Protein AF-A0A9Q1CKL7-F1 (afdb_monomer_lite)

Structure (mmCIF, N/CA/C/O backbone):
data_AF-A0A9Q1CKL7-F1
#
_entry.id   AF-A0A9Q1CKL7-F1
#
loop_
_atom_site.group_PDB
_atom_site.id
_atom_site.type_symbol
_atom_site.label_atom_id
_atom_site.label_alt_id
_atom_site.label_comp_id
_atom_site.label_asym_id
_atom_site.label_entity_id
_atom_site.label_seq_id
_atom_site.pdbx_PDB_ins_code
_atom_site.Cartn_x
_atom_site.Cartn_y
_atom_site.Cartn_z
_atom_site.occupancy
_atom_site.B_iso_or_equiv
_atom_site.auth_seq_id
_atom_site.auth_comp_id
_atom_site.auth_asym_id
_atom_site.auth_atom_id
_atom_site.pdbx_PDB_model_num
ATOM 1 N N . MET A 1 1 ? 10.163 -14.194 -20.528 1.00 46.97 1 MET A N 1
ATOM 2 C CA . MET A 1 1 ? 10.206 -13.989 -19.065 1.00 46.97 1 MET A CA 1
ATOM 3 C C . MET A 1 1 ? 10.155 -12.482 -18.848 1.00 46.97 1 MET A C 1
ATOM 5 O O . MET A 1 1 ? 11.165 -11.825 -19.033 1.00 46.97 1 MET A O 1
ATOM 9 N N . THR A 1 2 ? 8.957 -11.922 -18.669 1.00 63.88 2 THR A N 1
ATOM 10 C CA . THR A 1 2 ? 8.678 -10.473 -18.825 1.00 63.88 2 THR A CA 1
ATOM 11 C C . THR A 1 2 ? 8.269 -9.778 -17.527 1.00 63.88 2 THR A C 1
ATOM 13 O O . THR A 1 2 ? 7.962 -8.591 -17.545 1.00 63.88 2 THR A O 1
ATOM 16 N N . SER A 1 3 ? 8.278 -10.488 -16.398 1.00 65.88 3 SER A N 1
ATOM 17 C CA . SER A 1 3 ? 7.918 -9.925 -15.096 1.00 65.88 3 SER A CA 1
ATOM 18 C C . SER A 1 3 ? 8.872 -10.436 -14.025 1.00 65.88 3 SER A C 1
ATOM 20 O O . SER A 1 3 ? 9.191 -11.626 -13.987 1.00 65.88 3 SER A O 1
ATOM 22 N N . HIS A 1 4 ? 9.329 -9.530 -13.165 1.00 68.62 4 HIS A N 1
ATOM 23 C CA . HIS A 1 4 ? 10.054 -9.878 -11.949 1.00 68.62 4 HIS A CA 1
ATOM 24 C C . HIS A 1 4 ? 9.047 -10.274 -10.865 1.00 68.62 4 HIS A C 1
ATOM 26 O O . HIS A 1 4 ? 8.017 -9.620 -10.708 1.00 68.62 4 HIS A O 1
ATOM 32 N N . LEU A 1 5 ? 9.326 -11.355 -10.135 1.00 73.75 5 LEU A N 1
ATOM 33 C CA . LEU A 1 5 ? 8.457 -11.812 -9.052 1.00 73.75 5 LEU A CA 1
ATOM 34 C C . LEU A 1 5 ? 8.538 -10.832 -7.875 1.00 73.75 5 LEU A C 1
ATOM 36 O O . LEU A 1 5 ? 9.611 -10.591 -7.317 1.00 73.75 5 LEU A O 1
ATOM 40 N N . PHE A 1 6 ? 7.396 -10.277 -7.483 1.00 76.88 6 PHE A N 1
ATOM 41 C CA . PHE A 1 6 ? 7.272 -9.519 -6.242 1.00 76.88 6 PHE A CA 1
ATOM 42 C C . PHE A 1 6 ? 7.544 -10.461 -5.055 1.00 76.88 6 PHE A C 1
ATOM 44 O O . PHE A 1 6 ? 6.979 -11.550 -5.014 1.00 76.88 6 PHE A O 1
ATOM 51 N N . GLY A 1 7 ? 8.480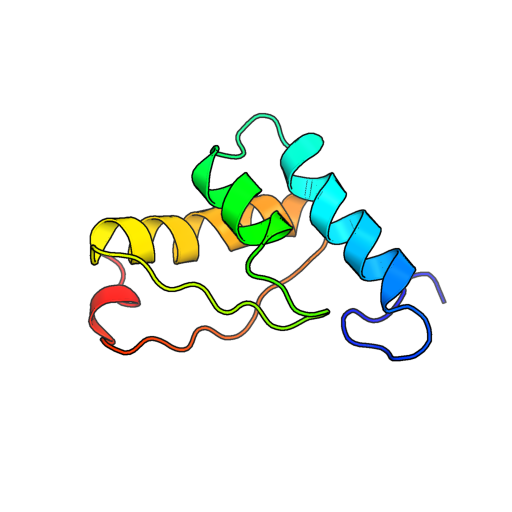 -10.096 -4.172 1.00 75.50 7 GLY A N 1
ATOM 52 C CA . GLY A 1 7 ? 8.972 -10.967 -3.087 1.00 75.50 7 GLY A CA 1
ATOM 53 C C .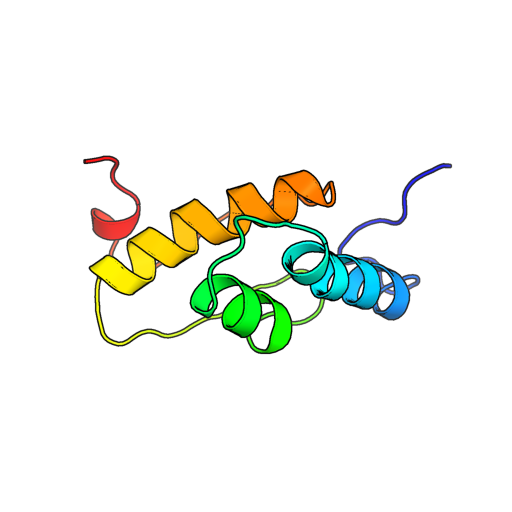 GLY A 1 7 ? 10.156 -11.881 -3.443 1.00 75.50 7 GLY A C 1
ATOM 54 O O . GLY A 1 7 ? 10.675 -12.603 -2.595 1.00 75.50 7 GLY A O 1
ATOM 55 N N . GLY A 1 8 ? 10.652 -11.853 -4.687 1.00 77.56 8 GLY A N 1
ATOM 56 C CA . GLY A 1 8 ? 11.834 -12.625 -5.084 1.00 77.56 8 GLY A CA 1
ATOM 57 C C . GLY A 1 8 ? 13.157 -12.016 -4.592 1.00 77.56 8 GLY A C 1
ATOM 58 O O . GLY A 1 8 ? 13.419 -10.831 -4.809 1.00 77.56 8 GLY A O 1
ATOM 59 N N . ILE A 1 9 ? 14.045 -12.844 -4.024 1.00 74.88 9 ILE A N 1
ATOM 60 C CA . ILE A 1 9 ? 15.372 -12.431 -3.508 1.00 74.88 9 ILE A CA 1
ATOM 61 C C . ILE A 1 9 ? 16.206 -11.711 -4.583 1.00 74.88 9 ILE A C 1
ATOM 63 O O . ILE A 1 9 ? 16.871 -10.718 -4.299 1.00 74.88 9 ILE A O 1
ATOM 67 N N . TRP A 1 10 ? 16.142 -12.174 -5.834 1.00 74.56 10 TRP A N 1
ATOM 68 C CA . TRP A 1 10 ? 16.974 -11.676 -6.939 1.00 74.56 10 TRP A CA 1
ATOM 69 C C . TRP A 1 10 ? 16.532 -10.325 -7.522 1.00 74.56 10 TRP A C 1
ATOM 71 O O . TRP A 1 10 ? 17.212 -9.784 -8.389 1.00 74.56 10 TRP A O 1
ATOM 81 N N . CYS A 1 11 ? 15.396 -9.782 -7.082 1.00 74.56 11 CYS A N 1
ATOM 82 C CA . CYS A 1 11 ? 14.823 -8.546 -7.623 1.00 74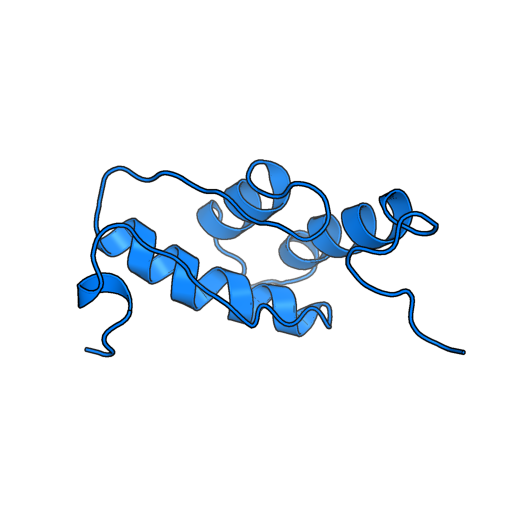.56 11 CYS A CA 1
ATOM 83 C C . CYS A 1 11 ? 14.197 -7.640 -6.556 1.00 74.56 11 CYS A C 1
ATOM 85 O O . CYS A 1 11 ? 13.449 -6.723 -6.895 1.00 74.56 11 CYS A O 1
ATOM 87 N N . SER A 1 12 ? 14.514 -7.857 -5.277 1.00 79.31 12 SER A N 1
ATOM 88 C CA . SER A 1 12 ? 13.930 -7.110 -4.156 1.00 79.31 12 SER A CA 1
ATOM 89 C C . SER A 1 12 ? 14.078 -5.591 -4.312 1.00 79.31 12 SER A C 1
ATOM 91 O O . SER A 1 12 ? 13.118 -4.856 -4.087 1.00 79.31 12 SER A O 1
ATOM 93 N N . SER A 1 13 ? 15.233 -5.109 -4.781 1.00 84.00 13 SER A N 1
ATOM 94 C CA . SER A 1 13 ? 15.498 -3.681 -5.000 1.00 84.00 13 SER A CA 1
ATOM 95 C C . SER A 1 13 ? 14.683 -3.081 -6.151 1.00 84.00 13 SER A C 1
ATOM 97 O O . SER A 1 13 ? 14.069 -2.028 -5.974 1.00 84.00 13 SER A O 1
ATOM 99 N N . SER A 1 14 ? 14.636 -3.754 -7.306 1.00 88.31 14 SER A N 1
ATOM 100 C CA . SER A 1 14 ? 13.887 -3.298 -8.485 1.00 88.31 14 SER A CA 1
ATOM 101 C C . SER A 1 14 ? 12.383 -3.270 -8.211 1.00 88.31 14 SER A C 1
ATOM 103 O O . SER A 1 14 ? 11.734 -2.246 -8.429 1.00 88.31 14 SER A O 1
ATOM 105 N N . SER A 1 15 ? 11.848 -4.344 -7.626 1.00 89.06 15 SER A N 1
ATOM 106 C CA . SER A 1 15 ? 10.439 -4.435 -7.244 1.00 89.06 15 SER A CA 1
ATOM 107 C C . SER A 1 15 ? 10.059 -3.384 -6.196 1.00 89.06 15 SER A C 1
ATOM 109 O O . SER A 1 15 ? 9.033 -2.725 -6.338 1.00 89.06 15 SER A O 1
ATOM 111 N N . SER A 1 16 ? 10.912 -3.147 -5.191 1.00 90.12 16 SER A N 1
ATOM 112 C CA . SER A 1 16 ? 10.675 -2.107 -4.174 1.00 90.12 16 SER A CA 1
ATOM 113 C C . SER A 1 16 ? 10.746 -0.687 -4.742 1.00 90.12 16 SER A C 1
ATOM 115 O O . SER A 1 16 ? 10.092 0.223 -4.232 1.00 90.12 16 SER A O 1
ATOM 117 N N . PHE A 1 17 ? 11.564 -0.455 -5.773 1.00 91.31 17 PHE A N 1
ATOM 118 C CA . PHE A 1 17 ? 11.597 0.829 -6.472 1.00 91.31 17 PHE A CA 1
ATOM 119 C C . PHE A 1 17 ? 10.302 1.056 -7.259 1.00 91.31 17 PHE A C 1
ATOM 121 O O . PHE A 1 17 ? 9.663 2.091 -7.083 1.00 91.31 17 PHE A O 1
ATOM 128 N N . ALA A 1 18 ? 9.881 0.075 -8.063 1.00 93.00 18 ALA A N 1
ATOM 129 C CA . ALA A 1 18 ? 8.637 0.148 -8.827 1.00 93.00 18 ALA A CA 1
ATOM 130 C C . ALA A 1 18 ? 7.405 0.310 -7.913 1.00 93.00 18 ALA A C 1
ATOM 132 O O . ALA A 1 18 ? 6.545 1.154 -8.176 1.00 93.00 18 ALA A O 1
ATOM 133 N N . LEU A 1 19 ? 7.366 -0.410 -6.786 1.00 94.12 19 LEU A N 1
ATOM 134 C CA . LEU A 1 19 ? 6.324 -0.265 -5.768 1.00 94.12 19 LEU A CA 1
ATOM 135 C C . LEU A 1 19 ? 6.254 1.175 -5.244 1.00 94.12 19 LEU A C 1
ATOM 137 O O . LEU A 1 19 ? 5.195 1.794 -5.287 1.00 94.12 19 LEU A O 1
ATOM 141 N N . ARG A 1 20 ? 7.388 1.744 -4.815 1.00 94.38 20 ARG A N 1
ATOM 142 C CA . ARG A 1 20 ? 7.446 3.119 -4.285 1.00 94.38 20 ARG A CA 1
ATOM 143 C C . ARG A 1 20 ? 7.176 4.192 -5.334 1.00 94.38 20 ARG A C 1
ATOM 145 O O . ARG A 1 20 ? 6.697 5.269 -4.991 1.00 94.38 20 ARG A O 1
ATOM 152 N N . ARG A 1 21 ? 7.446 3.905 -6.606 1.00 95.25 21 ARG A N 1
ATOM 153 C CA . ARG A 1 21 ? 7.151 4.815 -7.714 1.00 95.25 21 ARG A CA 1
ATOM 154 C C . ARG A 1 21 ? 5.658 4.855 -8.057 1.00 95.25 21 ARG A C 1
ATOM 156 O O . ARG A 1 21 ? 5.144 5.917 -8.392 1.00 95.25 21 ARG A O 1
ATOM 163 N N . THR A 1 22 ? 4.955 3.738 -7.887 1.00 95.06 22 THR A N 1
ATOM 164 C CA . THR A 1 22 ? 3.526 3.592 -8.214 1.00 95.06 22 THR A CA 1
ATOM 165 C C . THR A 1 22 ? 2.627 4.704 -7.647 1.00 95.06 22 THR A C 1
ATOM 167 O O . THR A 1 22 ? 1.913 5.328 -8.427 1.00 95.06 22 THR A O 1
ATOM 170 N N . PRO A 1 23 ? 2.647 5.027 -6.338 1.00 95.12 23 PRO A N 1
ATOM 171 C CA . PRO A 1 23 ? 1.795 6.086 -5.797 1.00 95.12 23 PRO A CA 1
ATOM 172 C C . PRO A 1 23 ? 2.254 7.501 -6.187 1.00 95.12 23 PRO A C 1
ATOM 174 O O . PRO A 1 23 ? 1.490 8.446 -6.018 1.00 95.12 23 PRO A O 1
ATOM 177 N N . VAL A 1 24 ? 3.484 7.680 -6.686 1.00 94.50 24 VAL A N 1
ATOM 178 C CA . VAL A 1 24 ? 3.962 8.969 -7.221 1.00 94.50 24 VAL A CA 1
ATOM 179 C C . VAL A 1 24 ? 3.399 9.210 -8.621 1.00 94.50 24 VAL A C 1
ATOM 181 O O . VAL A 1 24 ? 3.011 10.333 -8.919 1.00 94.50 24 VAL A O 1
ATOM 184 N N . ASP A 1 25 ? 3.311 8.159 -9.437 1.00 94.25 25 ASP A N 1
ATOM 185 C CA . ASP A 1 25 ? 2.794 8.211 -10.813 1.00 94.25 25 ASP A CA 1
ATOM 186 C C . ASP A 1 25 ? 1.261 8.050 -10.901 1.00 94.25 25 ASP A C 1
ATOM 188 O O . ASP A 1 25 ? 0.700 8.018 -11.995 1.00 94.25 25 ASP A O 1
ATOM 192 N N . CYS A 1 26 ? 0.581 7.917 -9.759 1.00 93.44 26 CYS A N 1
ATOM 193 C CA . CYS A 1 26 ? -0.864 7.734 -9.655 1.00 93.44 26 CYS A CA 1
ATOM 194 C C . CYS A 1 26 ? -1.530 9.007 -9.106 1.00 93.44 26 CYS A C 1
ATOM 196 O O . CYS A 1 26 ? -1.441 9.296 -7.910 1.00 93.44 26 CYS A O 1
ATOM 198 N N . ASP A 1 27 ? -2.248 9.742 -9.960 1.00 90.56 27 ASP A N 1
ATOM 199 C CA . ASP A 1 27 ? -2.806 11.070 -9.639 1.00 90.56 27 ASP A CA 1
ATOM 200 C C . ASP A 1 27 ? -3.796 11.073 -8.464 1.00 90.56 27 ASP A C 1
ATOM 202 O O . ASP A 1 27 ? -3.887 12.047 -7.717 1.00 90.56 27 ASP A O 1
ATOM 206 N N . TYR A 1 28 ? -4.522 9.972 -8.264 1.00 91.38 28 TYR A N 1
ATOM 207 C CA . TYR A 1 28 ? -5.514 9.830 -7.194 1.00 91.38 28 TYR A CA 1
ATOM 208 C C . TYR A 1 28 ? -4.949 9.208 -5.904 1.00 91.38 28 TYR A C 1
ATOM 210 O O . TYR A 1 28 ? -5.705 8.915 -4.978 1.00 91.38 28 TYR A O 1
ATOM 218 N N . ALA A 1 29 ? -3.631 8.988 -5.812 1.00 93.81 29 ALA A N 1
ATOM 219 C CA . ALA A 1 29 ? -3.024 8.420 -4.612 1.00 93.81 29 ALA A CA 1
ATOM 220 C C . ALA A 1 29 ? -3.035 9.425 -3.448 1.00 93.81 29 ALA A C 1
ATOM 222 O O . ALA A 1 29 ? -2.389 10.480 -3.499 1.00 93.81 29 ALA A O 1
ATOM 223 N N . SER A 1 30 ? -3.729 9.065 -2.364 1.00 93.38 30 SER A N 1
ATOM 224 C CA . SER A 1 30 ? -3.809 9.892 -1.161 1.00 93.38 30 SER A CA 1
ATOM 225 C C . SER A 1 30 ? -2.454 9.983 -0.434 1.00 93.38 30 SER A C 1
ATOM 227 O O . SER A 1 30 ? -1.618 9.076 -0.546 1.00 93.38 30 SER A O 1
ATOM 229 N N . PRO A 1 31 ? -2.213 11.046 0.361 1.00 93.88 31 PRO A N 1
ATOM 230 C CA . PRO A 1 31 ? -0.991 11.169 1.159 1.00 93.88 31 PRO A CA 1
ATOM 231 C C . PRO A 1 31 ? -0.766 9.985 2.108 1.00 93.88 31 PRO A C 1
ATOM 233 O O . PRO A 1 31 ? 0.367 9.555 2.306 1.00 93.88 31 PRO A O 1
ATOM 236 N N . GLN A 1 32 ? -1.844 9.418 2.656 1.00 92.75 32 GLN A N 1
ATOM 237 C CA . GLN A 1 32 ? -1.779 8.259 3.547 1.00 92.75 32 GLN A CA 1
ATOM 238 C C . GLN A 1 32 ? -1.370 6.979 2.805 1.00 92.75 32 GLN A C 1
ATOM 240 O O . GLN A 1 32 ? -0.599 6.184 3.345 1.00 92.75 32 GLN A O 1
ATOM 245 N N . VAL A 1 33 ? -1.821 6.784 1.558 1.00 94.38 33 VAL A N 1
ATOM 246 C CA . VAL A 1 33 ? -1.363 5.661 0.724 1.00 94.38 33 VAL A CA 1
ATOM 247 C C . VAL A 1 33 ? 0.109 5.831 0.351 1.00 94.38 33 VAL A C 1
ATOM 249 O O . VAL A 1 33 ? 0.863 4.867 0.458 1.00 94.38 33 VAL A O 1
ATOM 252 N N . LYS A 1 34 ? 0.543 7.048 -0.008 1.00 95.38 34 LYS A N 1
ATOM 253 C CA . LYS A 1 34 ? 1.961 7.360 -0.274 1.00 95.38 34 LYS A CA 1
ATOM 254 C C . LYS A 1 34 ? 2.844 7.020 0.930 1.00 95.38 34 LYS A C 1
ATOM 256 O O . LYS A 1 34 ? 3.796 6.260 0.782 1.00 95.38 34 LYS A O 1
ATOM 261 N N . ASP A 1 35 ? 2.474 7.496 2.120 1.00 95.56 35 ASP A N 1
ATOM 262 C CA . ASP A 1 35 ? 3.190 7.205 3.371 1.00 95.56 35 ASP A CA 1
ATOM 263 C C . ASP A 1 35 ? 3.215 5.703 3.692 1.00 95.56 35 ASP A C 1
ATOM 265 O O . ASP A 1 35 ? 4.240 5.169 4.116 1.00 95.56 35 ASP A O 1
ATOM 269 N N . THR A 1 36 ? 2.105 5.001 3.449 1.00 95.44 36 THR A N 1
ATOM 270 C CA . THR A 1 36 ? 2.015 3.551 3.666 1.00 95.44 36 THR A CA 1
ATOM 271 C C . THR A 1 36 ? 2.952 2.796 2.726 1.00 95.44 36 THR A C 1
ATOM 273 O O . THR A 1 36 ? 3.758 1.995 3.188 1.00 95.44 36 THR A O 1
ATOM 276 N N . VAL A 1 37 ? 2.918 3.079 1.423 1.00 95.00 37 VAL A N 1
ATOM 277 C CA . VAL A 1 37 ? 3.796 2.416 0.445 1.00 95.00 37 VAL A CA 1
ATOM 278 C C . VAL A 1 37 ? 5.274 2.718 0.716 1.00 95.00 37 VAL A C 1
ATOM 280 O O . VAL A 1 37 ? 6.127 1.850 0.550 1.00 95.00 37 VAL A O 1
ATOM 283 N N . GLU A 1 38 ? 5.591 3.935 1.158 1.00 94.31 38 GLU A N 1
ATOM 284 C CA . GLU A 1 38 ? 6.968 4.352 1.415 1.00 94.31 38 GLU A CA 1
ATOM 285 C C . GLU A 1 38 ? 7.554 3.762 2.706 1.00 94.31 38 GLU A C 1
ATOM 287 O O . GLU A 1 38 ? 8.728 3.387 2.719 1.00 94.31 38 GLU A O 1
ATOM 292 N N . LYS A 1 39 ? 6.761 3.685 3.784 1.00 94.19 39 LYS A N 1
ATOM 293 C CA . LYS A 1 39 ? 7.268 3.392 5.139 1.00 94.19 39 LYS A CA 1
ATOM 294 C C . LYS A 1 39 ? 6.783 2.079 5.741 1.00 94.19 39 LYS A C 1
ATOM 296 O O . LYS A 1 39 ? 7.340 1.654 6.749 1.00 94.19 39 LYS A O 1
ATOM 301 N N . ALA A 1 40 ? 5.737 1.470 5.186 1.00 94.56 40 ALA A N 1
ATOM 302 C CA . ALA A 1 40 ? 5.088 0.298 5.773 1.00 94.56 40 ALA A CA 1
ATOM 303 C C . ALA A 1 40 ? 5.379 -1.010 5.028 1.00 94.56 40 ALA A C 1
ATOM 305 O O . ALA A 1 40 ? 4.989 -2.069 5.512 1.00 94.56 40 ALA A O 1
ATOM 306 N N . PHE A 1 41 ? 6.052 -0.954 3.874 1.00 92.94 41 PHE A N 1
ATOM 307 C CA . PHE A 1 41 ? 6.428 -2.143 3.115 1.00 92.94 41 PHE A CA 1
ATOM 308 C C . PHE A 1 41 ? 7.838 -2.622 3.453 1.00 92.94 41 PHE A C 1
ATOM 310 O O . PHE A 1 41 ? 8.807 -1.861 3.394 1.00 92.94 41 PHE A O 1
ATOM 317 N N . TYR A 1 42 ? 7.952 -3.917 3.721 1.00 89.38 42 TYR A N 1
ATOM 318 C CA . TYR A 1 42 ? 9.197 -4.663 3.698 1.00 89.38 42 TYR A CA 1
ATOM 319 C C . TYR A 1 42 ? 9.145 -5.660 2.541 1.00 89.38 42 TYR A C 1
ATOM 321 O O . TYR A 1 42 ? 8.516 -6.707 2.641 1.00 89.38 42 TYR A O 1
ATOM 329 N N . VAL A 1 43 ? 9.810 -5.314 1.436 1.00 86.50 43 VAL A N 1
ATOM 330 C CA . VAL A 1 43 ? 9.745 -6.062 0.170 1.00 86.50 43 VAL A CA 1
ATOM 331 C C . VAL A 1 43 ? 8.285 -6.238 -0.276 1.00 86.50 43 VAL A C 1
ATOM 333 O O . VAL A 1 43 ? 7.705 -5.283 -0.791 1.00 86.50 43 VAL A O 1
ATOM 336 N N . ASP A 1 44 ? 7.702 -7.420 -0.089 1.00 88.56 44 ASP A N 1
ATOM 337 C CA . ASP A 1 44 ? 6.343 -7.780 -0.480 1.00 88.56 44 ASP A CA 1
ATOM 338 C C . ASP A 1 44 ? 5.302 -7.706 0.641 1.00 88.56 44 ASP A C 1
ATOM 340 O O . ASP A 1 44 ? 4.105 -7.631 0.351 1.00 88.56 44 ASP A O 1
ATOM 344 N N . ASP A 1 45 ? 5.741 -7.621 1.896 1.00 90.94 45 ASP A N 1
ATOM 345 C CA . ASP A 1 45 ? 4.856 -7.534 3.053 1.00 90.94 45 ASP A CA 1
ATOM 346 C C . ASP A 1 45 ? 4.593 -6.080 3.461 1.00 90.94 45 ASP A C 1
ATOM 348 O O . ASP A 1 45 ? 5.516 -5.277 3.595 1.00 90.94 45 ASP A O 1
ATOM 352 N N . CYS A 1 46 ? 3.328 -5.744 3.725 1.00 93.88 46 CYS A N 1
ATOM 353 C CA . CYS A 1 46 ? 2.920 -4.446 4.262 1.00 93.88 46 CYS A CA 1
ATOM 354 C C . CYS A 1 46 ? 2.432 -4.587 5.703 1.00 93.88 46 CYS A C 1
ATOM 356 O O . CYS A 1 46 ? 1.454 -5.289 5.965 1.00 93.88 46 CYS A O 1
ATOM 358 N N . LEU A 1 47 ? 3.048 -3.848 6.625 1.00 94.94 47 LEU A N 1
ATOM 359 C CA . LEU A 1 47 ? 2.623 -3.767 8.018 1.00 94.94 47 LEU A CA 1
ATOM 360 C C . LEU A 1 47 ? 2.458 -2.306 8.438 1.00 94.94 47 LEU A C 1
ATOM 362 O O . LEU A 1 47 ? 3.433 -1.577 8.619 1.00 94.94 47 LEU A O 1
ATOM 366 N N . LYS A 1 48 ? 1.206 -1.883 8.632 1.00 94.50 48 LYS A N 1
ATOM 367 C CA . LYS A 1 48 ? 0.860 -0.519 9.044 1.00 94.50 48 LYS A CA 1
ATOM 368 C C . LYS A 1 48 ? -0.055 -0.532 10.260 1.00 94.50 48 LYS A C 1
ATOM 370 O O . LYS A 1 48 ? -1.121 -1.140 10.238 1.00 94.50 48 LYS A O 1
ATOM 375 N N . SER A 1 49 ? 0.346 0.209 11.286 1.00 94.06 49 SER A N 1
ATOM 376 C CA . SER A 1 49 ? -0.490 0.520 12.445 1.00 94.06 49 SER A CA 1
ATOM 377 C C . SER A 1 49 ? -1.101 1.910 12.289 1.00 94.06 49 SER A C 1
ATOM 379 O O . SER A 1 49 ? -0.414 2.851 11.886 1.00 94.06 49 SER A O 1
ATOM 381 N N . VAL A 1 50 ? -2.382 2.038 12.630 1.00 93.75 50 VAL A N 1
ATOM 382 C CA . VAL A 1 50 ? -3.146 3.292 12.595 1.00 93.75 50 VAL A CA 1
ATOM 383 C C . VAL A 1 50 ? -3.978 3.450 13.863 1.00 93.75 50 VAL A C 1
ATOM 385 O O . VAL A 1 50 ? -4.250 2.475 14.562 1.00 93.75 50 VAL A O 1
ATOM 388 N N . SER A 1 51 ? -4.372 4.685 14.166 1.00 92.88 51 SER A N 1
ATOM 389 C CA . SER A 1 51 ? -5.099 5.043 15.388 1.00 92.88 51 SER A CA 1
ATOM 390 C C . SER A 1 51 ? -6.604 4.787 15.328 1.00 92.88 51 SER A C 1
ATOM 392 O O . SER A 1 51 ? -7.228 4.660 16.379 1.00 92.88 51 SER A O 1
ATOM 394 N N . THR A 1 52 ? -7.204 4.725 14.134 1.00 93.50 52 THR A N 1
ATOM 395 C CA . THR A 1 52 ? -8.658 4.578 13.975 1.00 93.50 52 THR A CA 1
ATOM 396 C C . THR A 1 52 ? -9.023 3.435 13.029 1.00 93.50 52 THR A C 1
ATOM 398 O O . THR A 1 52 ? -8.246 3.053 12.151 1.00 93.50 52 THR A O 1
ATOM 401 N N . LYS A 1 53 ? -10.230 2.879 13.202 1.00 92.75 53 LYS A N 1
ATOM 402 C CA . LYS A 1 53 ? -10.756 1.845 12.296 1.00 92.75 53 LYS A CA 1
ATOM 403 C C . LYS A 1 53 ? -11.017 2.403 10.898 1.00 92.75 53 LYS A C 1
ATOM 405 O O . LYS A 1 53 ? -10.815 1.688 9.923 1.00 92.75 53 LYS A O 1
ATOM 410 N N . ASP A 1 54 ? -11.432 3.661 10.795 1.00 92.06 54 ASP A N 1
ATOM 411 C CA . ASP A 1 54 ? -11.725 4.298 9.510 1.00 92.06 54 ASP A CA 1
ATOM 412 C C . ASP A 1 54 ? -10.453 4.548 8.695 1.00 92.06 54 ASP A C 1
ATOM 414 O O . ASP A 1 54 ? -10.434 4.253 7.500 1.00 92.06 54 ASP A O 1
ATOM 418 N N . ASP A 1 55 ? -9.351 4.946 9.345 1.00 92.69 55 ASP A N 1
ATOM 419 C CA . ASP A 1 55 ? -8.036 5.006 8.694 1.00 92.69 55 ASP A CA 1
ATOM 420 C C . ASP A 1 55 ? -7.611 3.625 8.179 1.00 92.69 55 ASP A C 1
ATOM 422 O O . ASP A 1 55 ? -7.106 3.502 7.063 1.00 92.69 55 ASP A O 1
ATOM 426 N N . ALA A 1 56 ? -7.839 2.568 8.969 1.00 93.56 56 ALA A N 1
ATOM 427 C CA . ALA A 1 56 ? -7.499 1.202 8.572 1.00 93.56 56 ALA A CA 1
ATOM 428 C C . ALA A 1 56 ? -8.306 0.761 7.344 1.00 93.56 56 ALA A C 1
ATOM 430 O O . ALA A 1 56 ? -7.729 0.241 6.390 1.00 93.56 56 ALA A O 1
ATOM 431 N N . ARG A 1 57 ? -9.623 1.017 7.339 1.00 92.81 57 ARG A N 1
ATOM 432 C CA . ARG A 1 57 ? -10.507 0.736 6.195 1.00 92.81 57 ARG A CA 1
ATOM 433 C C . ARG A 1 57 ? -10.050 1.469 4.943 1.00 92.81 57 ARG A C 1
ATOM 435 O O . ARG A 1 57 ? -9.961 0.865 3.878 1.00 92.81 57 ARG A O 1
ATOM 442 N N . MET A 1 58 ? -9.727 2.753 5.077 1.00 92.50 58 MET A N 1
ATOM 443 C CA . MET A 1 58 ? -9.246 3.560 3.963 1.00 92.50 58 MET A CA 1
ATOM 444 C C . MET A 1 58 ? -7.928 3.006 3.405 1.00 92.50 58 MET A C 1
ATOM 446 O O . MET A 1 58 ? -7.823 2.833 2.197 1.00 92.50 58 MET A O 1
ATOM 450 N N . ILE A 1 59 ? -6.952 2.652 4.248 1.00 93.81 59 ILE A N 1
ATOM 451 C CA . ILE A 1 59 ? -5.685 2.055 3.784 1.00 93.81 59 ILE A CA 1
ATOM 452 C C . ILE A 1 59 ? -5.931 0.714 3.080 1.00 93.81 59 ILE A C 1
ATOM 454 O O . ILE A 1 59 ? -5.423 0.496 1.981 1.00 93.81 59 ILE A O 1
ATOM 458 N N . ILE A 1 60 ? -6.740 -0.167 3.673 1.00 93.12 60 ILE A N 1
ATOM 459 C CA . ILE A 1 60 ? -7.049 -1.491 3.108 1.00 93.12 60 ILE A CA 1
ATOM 460 C C . ILE A 1 60 ? -7.751 -1.376 1.752 1.00 93.12 60 ILE A C 1
ATOM 462 O O . ILE A 1 60 ? -7.508 -2.199 0.876 1.00 93.12 60 ILE A O 1
ATOM 466 N N . ARG A 1 61 ? -8.584 -0.351 1.548 1.00 91.31 61 ARG A N 1
ATOM 467 C CA . ARG A 1 61 ? -9.282 -0.120 0.278 1.00 91.31 61 ARG A CA 1
ATOM 468 C C . ARG A 1 61 ? -8.413 0.594 -0.760 1.00 91.31 61 ARG A C 1
ATOM 470 O O . ARG A 1 61 ? -8.396 0.203 -1.928 1.00 91.31 61 ARG A O 1
ATOM 477 N N . ASP A 1 62 ? -7.700 1.640 -0.353 1.00 93.31 62 ASP A N 1
ATOM 478 C CA . ASP A 1 62 ? -7.053 2.575 -1.277 1.00 93.31 62 ASP A CA 1
ATOM 479 C C . ASP A 1 62 ? -5.629 2.136 -1.653 1.00 93.31 62 ASP A C 1
ATOM 481 O O . ASP A 1 62 ? -5.183 2.366 -2.776 1.00 93.31 62 ASP A O 1
ATOM 485 N N . THR A 1 63 ? -4.896 1.456 -0.763 1.00 94.44 63 THR A N 1
ATOM 486 C CA . THR A 1 63 ? -3.558 0.948 -1.104 1.00 94.44 63 THR A CA 1
ATOM 487 C C . THR A 1 63 ? -3.604 -0.074 -2.246 1.00 94.44 63 THR A C 1
ATOM 489 O O . THR A 1 63 ? -2.833 0.087 -3.194 1.00 94.44 63 THR A O 1
ATOM 492 N N . PRO A 1 64 ? -4.500 -1.080 -2.256 1.00 93.44 64 PRO A N 1
ATOM 493 C CA . PRO A 1 64 ? -4.569 -2.041 -3.358 1.00 93.44 64 PRO A CA 1
ATOM 494 C C . PRO A 1 64 ? -5.035 -1.413 -4.669 1.00 93.44 64 PRO A C 1
ATOM 496 O O . PRO A 1 64 ? -4.555 -1.807 -5.728 1.00 93.44 64 PRO A O 1
ATOM 499 N N . SER A 1 65 ? -5.940 -0.429 -4.620 1.00 92.94 65 SER A N 1
ATOM 500 C CA . SER A 1 65 ? -6.425 0.249 -5.828 1.00 92.94 65 SER A CA 1
ATOM 501 C C . SER A 1 65 ? -5.322 1.068 -6.508 1.00 92.94 65 SER A C 1
ATOM 503 O O . SER A 1 65 ? -5.206 1.040 -7.734 1.00 92.94 65 SER A O 1
ATOM 505 N N . VAL A 1 66 ? -4.460 1.726 -5.725 1.00 95.25 66 VAL A N 1
ATOM 506 C CA . VAL A 1 66 ? -3.269 2.427 -6.228 1.00 95.25 66 VAL A CA 1
ATOM 507 C C . VAL A 1 66 ? -2.201 1.439 -6.692 1.00 95.25 66 VAL A C 1
ATOM 509 O O . VAL A 1 66 ? -1.656 1.584 -7.778 1.00 95.25 66 VAL A O 1
ATOM 512 N N . LEU A 1 67 ? -1.903 0.395 -5.919 1.00 94.50 67 LEU A N 1
ATOM 513 C CA . LEU A 1 67 ? -0.864 -0.572 -6.284 1.00 94.50 67 LEU A CA 1
ATOM 514 C C . LEU A 1 67 ? -1.204 -1.375 -7.548 1.00 94.50 67 LEU A C 1
ATOM 516 O O . LEU A 1 67 ? -0.311 -1.705 -8.331 1.00 94.50 67 LEU A O 1
ATOM 520 N N . ARG A 1 68 ? -2.495 -1.595 -7.810 1.00 93.69 68 ARG A N 1
ATOM 521 C CA . ARG A 1 68 ? -2.982 -2.243 -9.030 1.00 93.69 68 ARG A CA 1
ATOM 522 C C . ARG A 1 68 ? -2.734 -1.415 -10.292 1.00 93.69 68 ARG A C 1
ATOM 524 O O . ARG A 1 68 ? -2.536 -2.012 -11.346 1.00 93.69 68 ARG A O 1
ATOM 531 N N . TYR A 1 69 ? -2.656 -0.085 -10.188 1.00 92.31 69 TYR A N 1
ATOM 532 C CA . TYR A 1 69 ? -2.194 0.777 -11.285 1.00 92.31 69 TYR A CA 1
ATOM 533 C C . TYR A 1 69 ? -0.738 0.466 -11.673 1.00 92.31 69 TYR A C 1
ATOM 535 O O . TYR A 1 69 ? -0.416 0.392 -12.854 1.00 92.31 69 TYR A O 1
ATOM 543 N N . GLY A 1 70 ? 0.121 0.183 -10.689 1.00 90.56 70 GLY A N 1
ATOM 544 C CA . GLY A 1 70 ? 1.512 -0.239 -10.901 1.00 90.56 70 GLY A CA 1
ATOM 545 C C . GLY A 1 70 ? 1.698 -1.727 -11.220 1.00 90.56 70 GLY A C 1
ATOM 546 O O . GLY A 1 70 ? 2.832 -2.194 -11.285 1.00 90.56 70 GLY A O 1
ATOM 547 N N . GLY A 1 71 ? 0.612 -2.491 -11.391 1.00 92.06 71 GLY A N 1
ATOM 548 C CA . GLY A 1 71 ? 0.659 -3.930 -11.670 1.00 92.06 71 GLY A CA 1
ATOM 549 C C . GLY A 1 71 ? 0.897 -4.824 -10.446 1.00 92.06 71 GLY A C 1
ATOM 550 O O . GLY A 1 71 ? 1.100 -6.028 -10.604 1.00 92.06 71 GLY A O 1
ATOM 551 N N . PHE A 1 72 ? 0.847 -4.275 -9.231 1.00 92.38 72 PHE A N 1
ATOM 552 C CA . PHE A 1 72 ? 0.968 -5.040 -7.991 1.00 92.38 72 PHE A CA 1
ATOM 553 C C . PHE A 1 72 ? -0.408 -5.492 -7.498 1.00 92.38 72 PHE A C 1
ATOM 555 O O . PHE A 1 72 ? -1.372 -4.726 -7.500 1.00 92.38 72 PH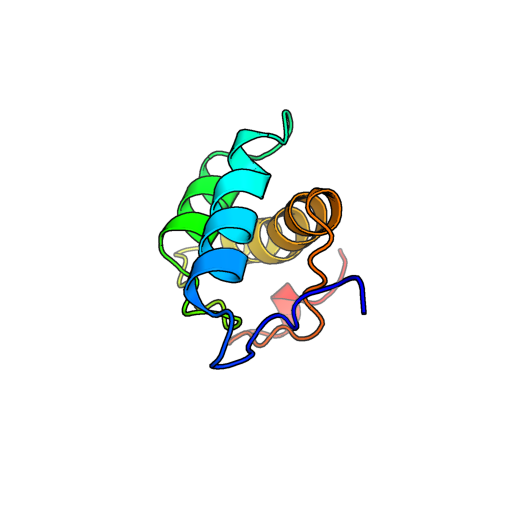E A O 1
ATOM 562 N N . ASN A 1 73 ? -0.501 -6.738 -7.036 1.00 91.12 73 ASN A N 1
ATOM 563 C CA . ASN A 1 73 ? -1.745 -7.308 -6.529 1.00 91.12 73 ASN A CA 1
ATOM 564 C C . ASN A 1 73 ? -1.558 -7.807 -5.093 1.00 91.12 73 ASN A C 1
ATOM 566 O O . ASN A 1 73 ? -0.939 -8.847 -4.875 1.00 91.12 73 ASN A O 1
ATOM 570 N N . LEU A 1 74 ? -2.106 -7.074 -4.122 1.00 91.00 74 LEU A N 1
ATOM 571 C CA . LEU A 1 74 ? -2.155 -7.502 -2.723 1.00 91.00 74 LEU A CA 1
ATOM 572 C C . LEU A 1 74 ? -3.309 -8.490 -2.533 1.00 91.00 74 LEU A C 1
ATOM 574 O O . LEU A 1 74 ? -4.462 -8.157 -2.797 1.00 91.00 74 LEU A O 1
ATOM 578 N N . THR A 1 75 ? -3.005 -9.706 -2.083 1.00 87.38 75 THR A N 1
ATOM 579 C CA . THR A 1 75 ? -3.978 -10.813 -2.043 1.00 87.38 75 THR A CA 1
ATOM 580 C C . THR A 1 75 ? -4.495 -11.144 -0.649 1.00 87.38 75 THR A C 1
ATOM 582 O O . THR A 1 75 ? -5.525 -11.805 -0.526 1.00 87.38 75 THR A O 1
ATOM 585 N N . LYS A 1 76 ? -3.795 -10.718 0.406 1.00 89.94 76 LYS A N 1
ATOM 586 C CA . LYS A 1 76 ? -4.091 -11.113 1.783 1.00 89.94 76 LYS A CA 1
ATOM 587 C C . LYS A 1 76 ? -4.023 -9.910 2.715 1.00 89.94 76 LYS A C 1
ATOM 589 O O . LYS A 1 76 ? -3.002 -9.235 2.776 1.00 89.94 76 LYS A O 1
ATOM 594 N N . PHE A 1 77 ? -5.087 -9.710 3.489 1.00 92.06 77 PHE A N 1
ATOM 595 C CA . PHE A 1 77 ? -5.134 -8.741 4.582 1.00 92.06 77 PHE A CA 1
ATOM 596 C C . PHE A 1 77 ? -5.298 -9.475 5.904 1.00 92.06 77 PHE A C 1
ATOM 598 O O . PHE A 1 77 ? -6.109 -10.393 6.024 1.00 92.06 77 PHE A O 1
ATOM 605 N N . ILE A 1 78 ? -4.515 -9.065 6.896 1.00 92.88 78 ILE A N 1
ATOM 606 C CA . ILE A 1 78 ? -4.632 -9.521 8.277 1.00 92.88 78 ILE A CA 1
ATOM 607 C C . ILE A 1 78 ? -4.863 -8.272 9.115 1.00 92.88 78 ILE A C 1
ATOM 609 O O . ILE A 1 78 ? -4.119 -7.300 9.005 1.00 92.88 78 ILE A O 1
ATOM 613 N N . VAL A 1 79 ? -5.910 -8.295 9.930 1.00 93.88 79 VAL A N 1
ATOM 614 C CA . VAL A 1 79 ? -6.294 -7.182 10.799 1.00 93.88 79 VAL A CA 1
ATOM 615 C C . VAL A 1 79 ? -6.571 -7.702 12.199 1.00 93.88 79 VAL A C 1
ATOM 617 O O . VAL A 1 79 ? -6.964 -8.853 12.375 1.00 93.88 79 VAL A O 1
ATOM 620 N N . ASN A 1 80 ? -6.412 -6.833 13.194 1.00 93.00 80 ASN A N 1
ATOM 621 C CA . ASN A 1 80 ? -6.737 -7.167 14.582 1.00 93.00 80 ASN A CA 1
ATOM 622 C C . ASN A 1 80 ? -8.253 -7.243 14.830 1.00 93.00 80 ASN A C 1
ATOM 624 O O . ASN A 1 80 ? -8.690 -7.907 15.764 1.00 93.00 80 ASN A O 1
ATOM 628 N N . ASP A 1 81 ? -9.051 -6.561 14.006 1.00 92.31 81 ASP A N 1
ATOM 629 C CA . ASP A 1 81 ? -10.508 -6.519 14.108 1.00 92.31 81 ASP A CA 1
ATOM 630 C C . ASP A 1 81 ? -11.133 -6.795 12.736 1.00 92.31 81 ASP A C 1
ATOM 632 O O . ASP A 1 81 ? -11.010 -5.993 11.809 1.00 92.31 81 ASP A O 1
ATOM 636 N N . LEU A 1 82 ? -11.817 -7.934 12.609 1.00 91.44 82 LEU A N 1
ATOM 637 C CA . LEU A 1 82 ? -12.410 -8.395 11.350 1.00 91.44 82 LEU A CA 1
ATOM 638 C C . LEU A 1 82 ? -13.541 -7.490 10.829 1.00 91.44 82 LEU A C 1
ATOM 640 O O . LEU A 1 82 ? -13.811 -7.505 9.629 1.00 91.44 82 LEU A O 1
ATOM 644 N N . SER A 1 83 ? -14.155 -6.651 11.675 1.00 90.69 83 SER A N 1
ATOM 645 C CA . SER A 1 83 ? -15.171 -5.670 11.244 1.00 90.69 83 SER A CA 1
ATOM 646 C C . SER A 1 83 ? -14.614 -4.580 10.318 1.00 90.69 83 SER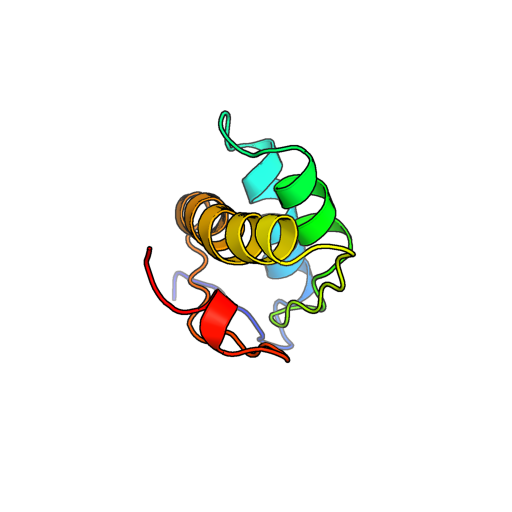 A C 1
ATOM 648 O O . SER A 1 83 ? -15.369 -3.819 9.711 1.00 90.69 83 SER A O 1
ATOM 650 N N . ILE A 1 84 ? -13.286 -4.484 10.212 1.00 91.00 84 ILE A N 1
ATOM 651 C CA . ILE A 1 84 ? -12.588 -3.599 9.274 1.00 91.00 84 ILE A CA 1
ATOM 652 C C . ILE A 1 84 ? -12.628 -4.176 7.850 1.00 91.00 84 ILE A C 1
ATOM 654 O O . ILE A 1 84 ? -12.677 -3.407 6.897 1.00 91.00 84 ILE A O 1
ATOM 658 N N . LEU A 1 85 ? -12.624 -5.507 7.703 1.00 88.88 85 LEU A N 1
ATOM 659 C CA . LEU A 1 85 ? -12.654 -6.195 6.403 1.00 88.88 85 LEU A CA 1
ATOM 660 C C . LEU A 1 85 ? -14.069 -6.423 5.865 1.00 88.88 85 LEU A C 1
ATOM 662 O O . LEU A 1 85 ? -14.227 -6.897 4.746 1.00 88.88 85 LEU A O 1
ATOM 666 N N . SER A 1 86 ? -15.088 -6.150 6.675 1.00 81.12 86 SER A N 1
ATOM 667 C CA . SER A 1 86 ? -16.479 -6.240 6.241 1.00 81.12 86 SER A CA 1
ATOM 668 C C . SER A 1 86 ? -16.791 -5.039 5.345 1.00 81.12 86 SER A C 1
ATOM 670 O O . SER A 1 86 ? -16.518 -3.907 5.752 1.00 81.12 86 SER A O 1
ATOM 672 N N . ASP A 1 87 ? -17.335 -5.274 4.148 1.00 60.16 87 ASP A N 1
ATOM 673 C CA . ASP A 1 87 ? -17.905 -4.200 3.325 1.00 60.16 87 ASP A CA 1
ATOM 674 C C . ASP A 1 87 ? -19.020 -3.485 4.120 1.00 60.16 87 ASP A C 1
ATOM 676 O O . ASP A 1 87 ? -19.761 -4.159 4.848 1.00 60.16 87 ASP A O 1
ATOM 680 N N . PRO A 1 88 ? -19.124 -2.145 4.049 1.00 49.75 88 PRO A N 1
ATOM 68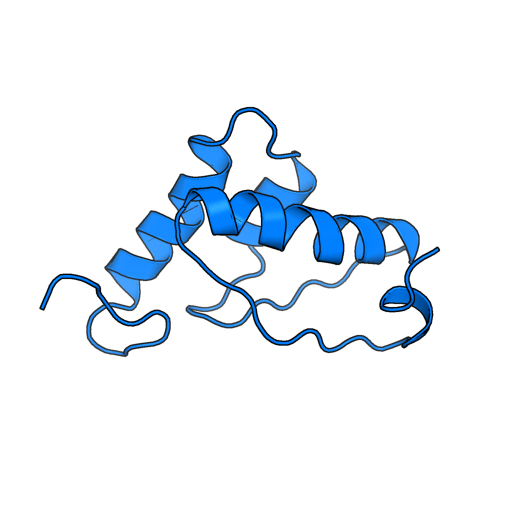1 C CA . PRO A 1 88 ? -20.290 -1.427 4.553 1.00 49.75 88 PRO A CA 1
ATOM 682 C C . PRO A 1 88 ? -21.569 -1.756 3.768 1.00 49.75 88 PRO A C 1
ATOM 684 O O . PRO A 1 88 ? -21.483 -2.038 2.551 1.00 49.75 88 PRO A O 1
#

Sequence (88 aa):
MTSHLFGGIWCSSSSSFALRRTPVDCDYASPQVKDTVEKAFYVDDCLKSVSTKDDARMIIRDTPSVLRYGGFNLTKFIVNDLSILSDP

Secondary structure (DSSP, 8-state):
---PPTT-GGGHHHHHHHHHHTTTS-TT--HHHHHHHHHSEETTEE----SSHHHHHHHHHHHHHHHHHTT--------S-GGGTS--

pLDDT: mean 88.65, std 9.81, range [46.97, 95.56]

Radius of gyration: 13.23 Å; chains: 1; bounding box: 37×25×34 Å

Organism: Holothuria leucospilota (NCBI:txid206669)

Foldseek 3Di:
DPDDDQVDPVCLPVQLVLQLCQLVPDPPRDPLLNCQSVPQDDRRDGDDDDDDLVSVLCNVPRNQVSSVSSVDHDDDDDDPDCVSVDDD